Protein AF-A0A924QL44-F1 (afdb_monomer_lite)

Radius of gyration: 11.82 Å; chains: 1; bounding box: 34×16×26 Å

Sequence (45 aa):
ALDHAAKPLMRYRCAACGFEATQHFWNCPGCQAWDSYPARRIEEI

Secondary structure (DSSP, 8-state):
---STTS----EE-TTT--EESS--SB-TTT--BS-S-SS-GGG-

Structure (mmCIF, N/CA/C/O backbone):
data_AF-A0A924QL44-F1
#
_entry.id   AF-A0A924QL44-F1
#
loop_
_atom_site.group_PDB
_atom_site.id
_atom_site.type_symbol
_atom_site.label_atom_id
_atom_site.label_alt_id
_atom_site.label_comp_id
_atom_site.label_asym_id
_atom_site.label_entity_id
_atom_site.label_seq_id
_atom_site.pdbx_PDB_ins_code
_atom_site.Cartn_x
_atom_site.Cartn_y
_atom_site.Cartn_z
_atom_site.occupancy
_atom_site.B_iso_or_equiv
_atom_site.auth_seq_id
_atom_site.auth_comp_id
_atom_site.auth_asym_id
_atom_site.auth_atom_id
_atom_site.pdbx_PDB_model_num
ATOM 1 N N . ALA A 1 1 ? -24.871 -5.526 14.013 1.00 49.84 1 ALA A N 1
ATOM 2 C CA . ALA A 1 1 ? -23.400 -5.556 13.908 1.00 49.84 1 ALA A CA 1
ATOM 3 C C . ALA A 1 1 ? -22.999 -4.899 12.591 1.00 49.84 1 ALA A C 1
ATOM 5 O O . ALA A 1 1 ? -22.971 -5.568 11.569 1.00 49.84 1 ALA A O 1
ATOM 6 N N . LEU A 1 2 ? -22.800 -3.579 12.593 1.00 59.12 2 LEU A N 1
ATOM 7 C CA . LEU A 1 2 ? -22.439 -2.805 11.397 1.00 59.12 2 LEU A CA 1
ATOM 8 C C . LEU A 1 2 ? -21.097 -2.087 11.629 1.00 59.12 2 LEU A C 1
ATOM 10 O O . LEU A 1 2 ? -20.972 -0.898 11.384 1.00 59.12 2 LEU A O 1
ATOM 14 N N . ASP A 1 3 ? -20.110 -2.808 12.163 1.00 55.31 3 ASP A N 1
ATOM 15 C CA . ASP A 1 3 ? -18.826 -2.241 12.614 1.00 55.31 3 ASP A CA 1
ATOM 16 C C . ASP A 1 3 ? -17.675 -2.471 11.612 1.00 55.31 3 ASP A C 1
ATOM 18 O O . ASP A 1 3 ? -16.502 -2.415 11.947 1.00 55.31 3 ASP A O 1
ATOM 22 N N . HIS A 1 4 ? -17.990 -2.766 10.347 1.00 57.06 4 HIS A N 1
ATOM 23 C CA . HIS A 1 4 ? -16.971 -3.025 9.316 1.00 57.06 4 HIS A CA 1
ATOM 24 C C . HIS A 1 4 ? -16.968 -2.012 8.163 1.00 57.06 4 HIS A C 1
ATOM 26 O O . HIS A 1 4 ? -16.168 -2.149 7.242 1.00 57.06 4 HIS A O 1
ATOM 32 N N . ALA A 1 5 ? -17.831 -0.993 8.192 1.00 56.25 5 ALA A N 1
ATOM 33 C CA . ALA A 1 5 ? -18.094 -0.139 7.029 1.00 56.25 5 ALA A CA 1
ATOM 34 C C . ALA A 1 5 ? -17.391 1.234 7.053 1.00 56.25 5 ALA A C 1
ATOM 36 O O . ALA A 1 5 ? -17.819 2.148 6.357 1.00 56.25 5 ALA A O 1
ATOM 37 N N . ALA A 1 6 ? -16.318 1.398 7.832 1.00 58.97 6 ALA A N 1
ATOM 38 C CA . ALA A 1 6 ? -15.529 2.635 7.836 1.00 58.97 6 ALA A CA 1
ATOM 39 C C . ALA A 1 6 ? -14.019 2.388 7.998 1.00 58.97 6 ALA A C 1
ATOM 41 O O . ALA A 1 6 ? -13.310 3.204 8.586 1.00 58.97 6 ALA A O 1
ATOM 42 N N . LYS A 1 7 ? -13.491 1.264 7.484 1.00 58.12 7 LYS A N 1
ATOM 43 C CA . LYS A 1 7 ? -12.035 1.177 7.296 1.00 58.12 7 LYS A CA 1
ATOM 44 C C . LYS A 1 7 ? -11.638 2.270 6.295 1.00 58.12 7 LYS A C 1
ATOM 46 O O . LYS A 1 7 ? -12.306 2.384 5.266 1.00 58.12 7 LYS A O 1
ATOM 51 N N . PRO A 1 8 ? -10.615 3.095 6.591 1.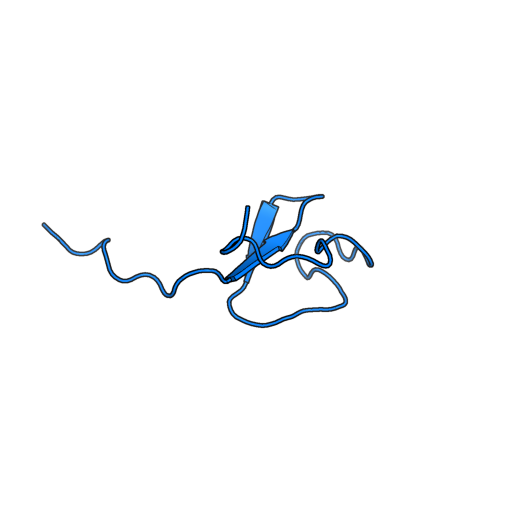00 61.84 8 PRO A N 1
ATOM 52 C CA . PRO A 1 8 ? -10.203 4.166 5.692 1.00 61.84 8 PRO A CA 1
ATOM 53 C C . PRO A 1 8 ? -9.954 3.570 4.309 1.00 61.84 8 PRO A C 1
ATOM 55 O O . PRO A 1 8 ? -9.302 2.530 4.214 1.00 61.84 8 PRO A O 1
ATOM 58 N N . LEU A 1 9 ? -10.505 4.201 3.263 1.00 65.31 9 LEU A N 1
ATOM 59 C CA . LEU A 1 9 ? -10.311 3.762 1.882 1.00 65.31 9 LEU A CA 1
ATOM 60 C C . LEU A 1 9 ? -8.806 3.576 1.657 1.00 65.31 9 LEU A C 1
ATOM 62 O O . LEU A 1 9 ? -8.036 4.539 1.727 1.00 65.31 9 LEU A O 1
ATOM 66 N N . MET A 1 10 ? -8.375 2.332 1.460 1.00 71.81 10 MET A N 1
ATOM 67 C CA . MET A 1 10 ? -6.981 2.030 1.172 1.00 71.81 10 MET A CA 1
ATOM 68 C C . MET A 1 10 ? -6.725 2.464 -0.268 1.00 71.81 10 MET A C 1
ATOM 70 O O . MET A 1 10 ? -7.132 1.806 -1.220 1.00 71.81 10 MET A O 1
ATOM 74 N N . ARG A 1 11 ? -6.117 3.642 -0.427 1.00 75.75 11 ARG A N 1
ATOM 75 C CA . ARG A 1 11 ? -5.961 4.312 -1.729 1.00 75.75 11 ARG A CA 1
ATOM 76 C C . ARG A 1 11 ? -4.889 3.670 -2.607 1.00 75.75 11 ARG A C 1
ATOM 78 O O . ARG A 1 11 ? -4.834 3.947 -3.805 1.00 75.75 11 ARG A O 1
ATOM 85 N N . TYR A 1 12 ? -4.021 2.858 -2.009 1.00 75.44 12 TYR A N 1
ATOM 86 C CA . TYR A 1 12 ? -2.895 2.229 -2.678 1.00 75.44 12 TYR A CA 1
ATOM 87 C C . TYR A 1 12 ? -2.872 0.742 -2.363 1.00 75.44 12 TYR A C 1
ATOM 89 O O . TYR A 1 12 ? -2.820 0.357 -1.198 1.00 75.44 12 TYR A O 1
ATOM 97 N N . ARG A 1 13 ? -2.850 -0.087 -3.405 1.00 80.19 13 ARG A N 1
ATOM 98 C CA . ARG A 1 13 ? -2.628 -1.527 -3.293 1.00 80.19 13 ARG A CA 1
ATOM 99 C C . ARG A 1 13 ? -1.400 -1.901 -4.108 1.00 80.19 13 ARG A C 1
ATOM 101 O O . ARG A 1 13 ? -1.328 -1.582 -5.292 1.00 80.19 13 ARG A O 1
ATOM 108 N N . CYS A 1 14 ? -0.451 -2.571 -3.470 1.00 83.62 14 CYS A N 1
ATOM 109 C CA . CYS A 1 14 ? 0.717 -3.135 -4.127 1.00 83.62 14 CYS A CA 1
ATOM 110 C C . CYS A 1 14 ? 0.279 -4.246 -5.094 1.00 83.62 14 CYS A C 1
ATOM 112 O O . CYS A 1 14 ? -0.385 -5.199 -4.682 1.00 83.62 14 CYS A O 1
ATOM 114 N N . ALA A 1 15 ? 0.665 -4.149 -6.365 1.00 81.50 15 ALA A N 1
ATOM 115 C CA . ALA A 1 15 ? 0.361 -5.157 -7.381 1.00 81.50 15 ALA A CA 1
ATOM 116 C C . ALA A 1 15 ? 1.186 -6.449 -7.221 1.00 81.50 15 ALA A C 1
ATOM 118 O O . ALA A 1 15 ? 0.774 -7.494 -7.714 1.00 81.50 15 ALA A O 1
ATOM 119 N N . ALA A 1 16 ? 2.323 -6.398 -6.515 1.00 82.75 16 ALA A N 1
ATOM 120 C CA . ALA A 1 16 ? 3.209 -7.547 -6.327 1.00 82.75 16 ALA A CA 1
ATOM 121 C C . ALA A 1 16 ? 2.802 -8.454 -5.152 1.00 82.75 16 ALA A C 1
ATOM 123 O O . ALA A 1 16 ? 2.894 -9.672 -5.260 1.00 82.75 16 ALA A O 1
ATOM 124 N N . CYS A 1 17 ? 2.364 -7.882 -4.024 1.00 85.94 17 CYS A N 1
ATOM 125 C CA . CYS A 1 17 ? 2.034 -8.651 -2.813 1.00 85.94 17 CYS A CA 1
ATOM 126 C C . CYS A 1 17 ? 0.639 -8.377 -2.238 1.00 85.94 17 CYS A C 1
ATOM 128 O O . CYS A 1 17 ? 0.252 -9.011 -1.261 1.00 85.94 17 CYS A O 1
ATOM 130 N N . GLY A 1 18 ? -0.116 -7.433 -2.805 1.00 79.94 18 GLY A N 1
ATOM 131 C CA . GLY A 1 18 ? -1.446 -7.078 -2.310 1.00 79.94 18 GLY A CA 1
ATOM 132 C C . GLY A 1 18 ? -1.453 -6.197 -1.060 1.00 79.94 18 GLY A C 1
ATOM 133 O O . GLY A 1 18 ? -2.524 -5.967 -0.514 1.00 79.94 18 GLY A O 1
ATOM 134 N N . PHE A 1 19 ? -0.302 -5.680 -0.607 1.00 86.19 19 PHE A N 1
ATOM 135 C CA . PHE A 1 19 ? -0.239 -4.771 0.542 1.00 86.19 19 PHE A CA 1
ATOM 136 C C . PHE A 1 19 ? -1.053 -3.492 0.301 1.00 86.19 19 PHE A C 1
ATOM 138 O O . PHE A 1 19 ? -0.852 -2.796 -0.696 1.00 86.19 19 PHE A O 1
ATOM 145 N N . GLU A 1 20 ? -1.941 -3.174 1.237 1.00 83.44 20 GLU A N 1
ATOM 146 C CA . GLU A 1 20 ? -2.841 -2.027 1.182 1.00 83.44 20 GLU A CA 1
ATOM 147 C C . GLU A 1 20 ? -2.343 -0.892 2.084 1.00 83.44 20 GLU A C 1
ATOM 149 O O . GLU A 1 20 ? -1.982 -1.108 3.241 1.00 83.44 20 GLU A O 1
ATOM 154 N N . ALA A 1 21 ? -2.332 0.333 1.560 1.00 79.31 21 ALA A N 1
ATOM 155 C CA . ALA A 1 21 ? -1.871 1.518 2.266 1.00 79.31 21 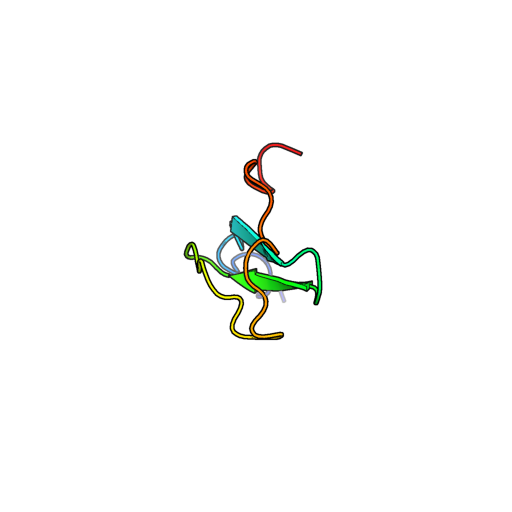ALA A CA 1
ATOM 156 C C . ALA A 1 21 ? -2.782 2.725 2.023 1.00 79.31 21 ALA A C 1
ATOM 158 O O . ALA A 1 21 ? -3.353 2.918 0.947 1.00 79.31 21 ALA A O 1
ATOM 159 N N . THR A 1 22 ? -2.866 3.594 3.028 1.00 79.50 22 THR A N 1
ATOM 160 C CA . THR A 1 22 ? -3.561 4.887 2.937 1.00 79.50 22 THR A CA 1
ATOM 161 C C . THR A 1 22 ? -2.676 5.995 2.361 1.00 79.50 22 THR A C 1
ATOM 163 O O . THR A 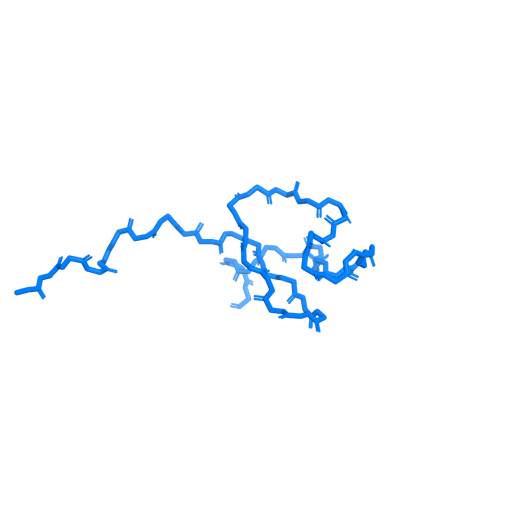1 22 ? 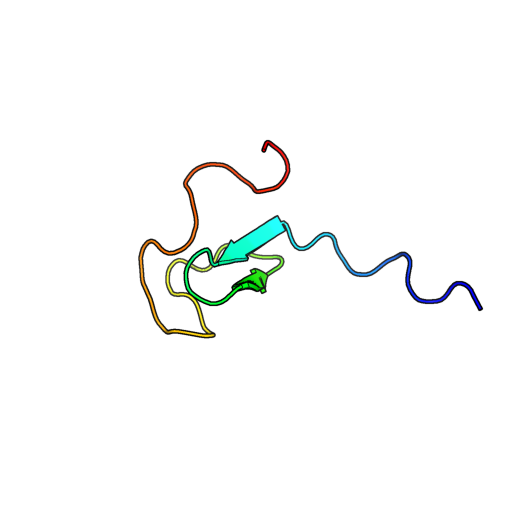-3.185 6.942 1.762 1.00 79.50 22 THR A O 1
ATOM 166 N N . GLN A 1 23 ? -1.354 5.871 2.504 1.00 77.38 23 GLN A N 1
ATOM 167 C CA . GLN A 1 23 ? -0.347 6.817 2.015 1.00 77.38 23 GLN A CA 1
ATOM 168 C C . GLN A 1 23 ? 0.477 6.208 0.879 1.00 77.38 23 GLN A C 1
ATOM 170 O O . GLN A 1 23 ? 0.552 4.987 0.743 1.00 77.38 23 GLN A O 1
ATOM 175 N N . HIS A 1 24 ? 1.086 7.066 0.058 1.00 76.00 24 HIS A N 1
ATOM 176 C CA . HIS A 1 24 ? 1.955 6.610 -1.019 1.00 76.00 24 HIS A CA 1
ATOM 177 C C . HIS A 1 24 ? 3.296 6.174 -0.441 1.00 76.00 24 HIS A C 1
ATOM 179 O O . HIS A 1 24 ? 4.004 6.983 0.158 1.00 76.00 24 HIS A O 1
ATOM 185 N N . PHE A 1 25 ? 3.649 4.913 -0.651 1.00 79.06 25 PHE A N 1
ATOM 186 C CA . PHE A 1 25 ? 4.960 4.393 -0.307 1.00 79.06 25 PHE A CA 1
ATOM 187 C C . PHE A 1 25 ? 5.695 4.060 -1.597 1.00 79.06 25 PHE A C 1
ATOM 189 O O . PHE A 1 25 ? 5.256 3.206 -2.351 1.00 79.06 25 PHE A O 1
ATOM 196 N N . TRP A 1 26 ? 6.821 4.720 -1.856 1.00 80.12 26 TRP A N 1
ATOM 197 C CA . TRP A 1 26 ? 7.652 4.399 -3.022 1.00 80.12 26 TRP A CA 1
ATOM 198 C C . TRP A 1 26 ? 8.258 2.992 -2.924 1.00 80.12 26 TRP A C 1
ATOM 200 O O . TRP A 1 26 ? 8.382 2.290 -3.925 1.00 80.12 26 TRP A O 1
ATOM 210 N N . ASN A 1 27 ? 8.582 2.569 -1.699 1.00 82.81 27 ASN A N 1
ATOM 211 C CA . ASN A 1 27 ? 8.994 1.213 -1.371 1.00 82.81 27 ASN A CA 1
ATOM 212 C C . ASN A 1 27 ? 7.852 0.491 -0.652 1.00 82.81 27 ASN A C 1
ATOM 214 O O . ASN A 1 27 ? 7.421 0.930 0.415 1.00 82.81 27 ASN A O 1
ATOM 218 N N . CYS A 1 28 ? 7.359 -0.609 -1.218 1.00 86.62 28 CYS A N 1
ATOM 219 C CA . CYS A 1 28 ? 6.287 -1.370 -0.588 1.00 86.62 28 CYS A CA 1
ATOM 220 C C . CYS A 1 28 ? 6.793 -2.062 0.694 1.00 86.62 28 CYS A C 1
ATOM 222 O O . CYS A 1 28 ? 7.623 -2.960 0.588 1.00 86.62 28 CYS A O 1
ATOM 224 N N . PRO A 1 29 ? 6.246 -1.787 1.890 1.00 84.62 29 PRO A N 1
ATOM 225 C CA . PRO A 1 29 ? 6.731 -2.401 3.132 1.00 84.62 29 PRO A CA 1
ATOM 226 C C . PRO A 1 29 ? 6.485 -3.920 3.218 1.00 84.62 29 PRO A C 1
ATOM 228 O O . PRO A 1 29 ? 7.156 -4.596 3.988 1.00 84.62 29 PRO A O 1
ATOM 231 N N . GLY A 1 30 ? 5.557 -4.477 2.427 1.00 85.31 30 GLY A N 1
ATOM 232 C CA . GLY A 1 30 ? 5.284 -5.921 2.409 1.00 85.31 30 GLY A CA 1
ATOM 233 C C . GLY A 1 30 ? 6.332 -6.765 1.668 1.00 85.31 30 GLY A C 1
ATOM 234 O O . GLY A 1 30 ? 6.764 -7.792 2.173 1.00 85.31 30 GLY A O 1
ATOM 235 N N . CYS A 1 31 ? 6.738 -6.347 0.467 1.00 88.44 31 CYS A N 1
ATOM 236 C CA . CYS A 1 31 ? 7.673 -7.089 -0.395 1.00 88.44 31 CYS A CA 1
ATOM 237 C C . CYS A 1 31 ? 8.983 -6.338 -0.678 1.00 88.44 31 CYS A C 1
ATOM 239 O O . CYS A 1 31 ? 9.818 -6.841 -1.421 1.00 88.44 31 CYS A O 1
ATOM 241 N N . GLN A 1 32 ? 9.147 -5.131 -0.128 1.00 85.25 32 GLN A N 1
ATOM 242 C CA . GLN A 1 32 ? 10.275 -4.214 -0.354 1.00 85.25 32 GLN A CA 1
ATOM 243 C C . GLN A 1 32 ? 10.545 -3.897 -1.831 1.00 85.25 32 GLN A C 1
ATOM 245 O O . GLN A 1 32 ? 11.625 -3.426 -2.186 1.00 85.25 32 GLN A O 1
ATOM 250 N N . ALA A 1 33 ? 9.550 -4.107 -2.692 1.00 80.25 33 ALA A N 1
ATOM 251 C CA . ALA A 1 33 ? 9.649 -3.814 -4.105 1.00 80.25 33 ALA A CA 1
ATOM 252 C C . ALA A 1 33 ? 9.407 -2.323 -4.376 1.00 80.25 33 ALA A C 1
ATOM 254 O O . ALA A 1 33 ? 8.537 -1.677 -3.781 1.00 80.25 33 ALA A O 1
ATOM 255 N N . TRP A 1 34 ? 10.195 -1.805 -5.306 1.00 76.19 34 TRP A N 1
ATOM 256 C CA . TRP A 1 34 ? 10.011 -0.509 -5.945 1.00 76.19 34 TRP A CA 1
ATOM 257 C C . TRP A 1 34 ? 9.192 -0.740 -7.225 1.00 76.19 34 TRP A C 1
ATOM 259 O O . TRP A 1 34 ? 9.265 -1.828 -7.790 1.00 76.19 34 TRP A O 1
ATOM 269 N N . ASP A 1 35 ? 8.380 0.229 -7.655 1.00 69.50 35 ASP A N 1
ATOM 270 C CA . ASP A 1 35 ? 7.485 0.120 -8.833 1.00 69.50 35 ASP A CA 1
ATOM 271 C C . ASP A 1 35 ? 6.232 -0.773 -8.663 1.00 69.50 35 ASP A C 1
ATOM 273 O O . ASP A 1 35 ? 5.457 -0.985 -9.586 1.00 69.50 35 ASP A O 1
ATOM 277 N N . SER A 1 36 ? 5.943 -1.272 -7.456 1.00 68.69 36 SER A N 1
ATOM 278 C CA . SER A 1 36 ? 4.741 -2.102 -7.234 1.00 68.69 36 SER A CA 1
ATOM 279 C C . SER A 1 36 ? 3.421 -1.327 -7.133 1.00 68.69 36 SER A C 1
ATOM 281 O O . SER A 1 36 ? 2.366 -1.944 -6.963 1.00 68.69 36 SER A O 1
ATOM 283 N N . TYR A 1 37 ? 3.460 0.004 -7.210 1.00 66.62 37 TYR A N 1
ATOM 284 C CA . TYR A 1 37 ? 2.278 0.861 -7.199 1.00 66.62 37 TYR A CA 1
ATOM 285 C C . TYR A 1 37 ? 2.061 1.433 -8.604 1.00 66.62 37 TYR A C 1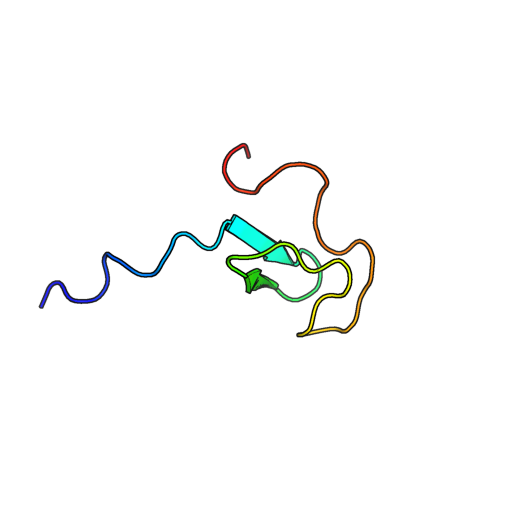
ATOM 287 O O . TYR A 1 37 ? 2.912 2.186 -9.074 1.00 66.62 37 TYR A O 1
ATOM 295 N N . PRO A 1 38 ? 0.946 1.108 -9.283 1.00 64.12 38 PRO A N 1
ATOM 296 C CA . PRO A 1 38 ? 0.667 1.667 -10.600 1.00 64.12 38 PRO A CA 1
ATOM 297 C C . PRO A 1 38 ? 0.518 3.194 -10.517 1.00 64.12 38 PRO A C 1
ATOM 299 O O . PRO A 1 38 ? 0.024 3.727 -9.523 1.00 64.12 38 PRO A O 1
ATOM 302 N N . ALA A 1 39 ? 0.904 3.904 -11.583 1.00 65.25 39 ALA A N 1
ATOM 303 C CA . ALA A 1 39 ? 0.803 5.369 -11.654 1.00 65.25 39 ALA A CA 1
ATOM 304 C C . ALA A 1 39 ? -0.641 5.892 -11.496 1.00 65.25 39 ALA A C 1
ATOM 306 O O . ALA A 1 39 ? -0.849 7.047 -11.131 1.00 65.25 39 ALA A O 1
ATOM 307 N N . ARG A 1 40 ? -1.638 5.036 -11.754 1.00 61.53 40 ARG A N 1
ATOM 308 C CA . ARG A 1 40 ? 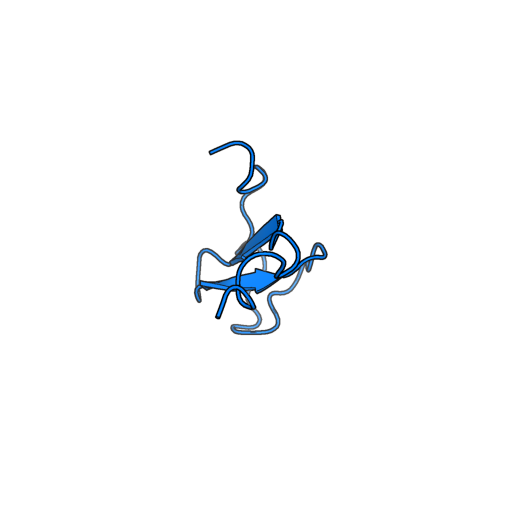-3.059 5.315 -11.528 1.00 61.53 40 ARG A CA 1
ATOM 309 C C . ARG A 1 40 ? -3.477 4.836 -10.144 1.00 61.53 40 ARG A C 1
ATOM 311 O O . ARG A 1 40 ? -3.204 3.697 -9.763 1.00 61.53 40 ARG A O 1
ATOM 318 N N . ARG A 1 41 ? -4.172 5.702 -9.405 1.00 60.75 41 ARG A N 1
ATOM 319 C CA . ARG A 1 41 ? -4.795 5.352 -8.122 1.00 60.75 41 ARG A CA 1
ATOM 320 C C . ARG A 1 41 ? -5.825 4.239 -8.353 1.00 60.75 41 ARG A C 1
ATOM 322 O O . ARG A 1 41 ? -6.510 4.235 -9.370 1.00 60.75 41 ARG A O 1
ATOM 329 N N . ILE A 1 42 ? -5.978 3.336 -7.381 1.00 61.59 42 ILE A N 1
ATOM 330 C CA . ILE A 1 42 ? -6.981 2.250 -7.420 1.00 61.59 42 ILE A CA 1
ATOM 331 C C . ILE A 1 42 ? -8.415 2.806 -7.563 1.00 61.59 42 ILE A C 1
ATOM 333 O O . ILE A 1 42 ? -9.280 2.137 -8.103 1.00 61.59 42 ILE A O 1
ATOM 337 N N . GLU A 1 43 ? -8.652 4.047 -7.132 1.00 57.47 43 GLU A N 1
ATOM 338 C CA . GLU A 1 43 ? -9.947 4.746 -7.208 1.00 57.47 43 GLU A CA 1
ATOM 339 C C . GLU A 1 43 ? -10.376 5.108 -8.651 1.00 57.47 43 GLU A C 1
ATOM 341 O O . GLU A 1 43 ? -11.510 5.520 -8.864 1.00 57.47 43 GLU A O 1
ATOM 346 N N . GLU A 1 44 ? -9.486 4.952 -9.641 1.00 55.75 44 GLU A N 1
ATOM 347 C CA . GLU A 1 44 ? -9.714 5.299 -11.054 1.00 55.75 44 GLU A CA 1
ATOM 348 C C . GLU A 1 44 ? -9.701 4.076 -11.998 1.00 55.75 44 GLU A C 1
ATOM 350 O O . GLU A 1 44 ? -9.593 4.253 -13.216 1.00 55.75 44 GLU A O 1
ATOM 355 N N . ILE A 1 45 ? -9.718 2.845 -11.467 1.00 56.12 45 ILE A N 1
ATOM 356 C CA . ILE A 1 45 ? -9.648 1.580 -12.231 1.00 56.12 45 ILE A CA 1
ATOM 357 C C . ILE A 1 45 ? -10.970 0.824 -12.140 1.00 56.12 45 ILE A C 1
ATOM 359 O O . ILE A 1 45 ? -11.478 0.662 -11.010 1.00 56.12 45 ILE A O 1
#

pLDDT: mean 71.93, std 11.19, range [49.84, 88.44]

Foldseek 3Di:
DPPPPCDPPQFWAFQPPRDTHPDDDCQDPVPRDGPRTDPDTPVVD